Protein AF-A7H3J6-F1 (afdb_monomer)

Secondary structure (DSSP, 8-state):
---SS-----HHHHHHHHHS-HHHHHHHHHHHHHHHTTPPPPGGG------GGGS-------

Nearest PDB structures (foldseek):
  4mmg-assembly2_B  TM=6.108E-01  e=2.021E+00  Escherichia coli K-12
  4ml0-assembly1_D  TM=6.211E-01  e=5.908E+00 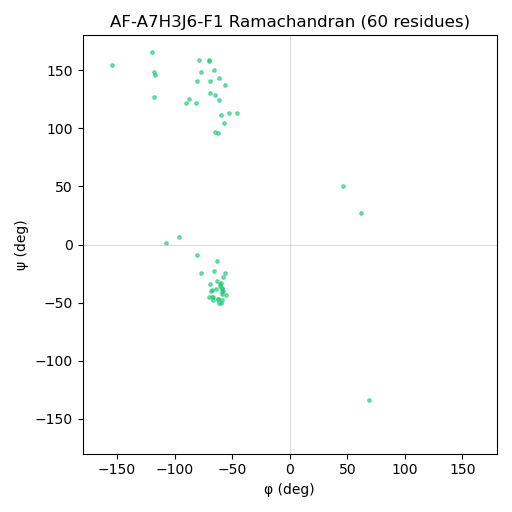 Escherichia coli B str. REL606

InterPro domains:
  IPR004386 Toxin-antitoxin system, YafQ-like toxin [PF15738] (5-56)
  IPR004386 Toxin-antitoxin system, YafQ-like toxin [PTHR40588] (4-55)
  IPR007712 Toxin-antitoxin system, RelE/ParE toxin family [TIGR02385] (7-55)
  IPR035093 Toxin-antitoxin system, RelE/ParE toxin domain superfamily [G3DSA:3.30.2310.20] (2-60)
  IPR035093 Toxin-antitoxin system, RelE/ParE toxin domain superfamily [SSF143011] (5-55)

Solvent-accessible surface area (backbone atoms only — not comparable to full-atom values): 4168 Å² total; per-residue (Å²): 136,84,60,81,44,87,89,81,81,53,76,66,54,58,56,53,61,68,74,51,55,73,67,57,53,53,54,50,54,52,51,53,52,37,54,26,57,73,48,86,76,62,75,91,71,61,84,69,87,57,63,75,98,60,32,81,76,74,78,72,85,124

pLDDT: mean 84.0, std 14.66, range [40.66, 94.88]

Foldseek 3Di:
DQFCADDDDDPVRVVVLVVDDPVVVVVVVVVVSCVSNVHDDDCVVVDDADDDPRGPPPPPDD

Radius of gyration: 14.02 Å; Cα contacts (8 Å, |Δi|>4): 27; chains: 1; bounding box: 32×28×26 Å

Structure (mmCIF, N/CA/C/O backbone):
data_AF-A7H3J6-F1
#
_entry.id   AF-A7H3J6-F1
#
loop_
_atom_site.group_PDB
_atom_site.id
_atom_site.type_symbol
_atom_site.label_atom_id
_atom_site.label_alt_id
_atom_site.label_comp_id
_atom_site.label_asym_id
_atom_site.label_entity_id
_atom_site.label_seq_id
_atom_site.pdbx_PDB_ins_code
_atom_site.Cartn_x
_atom_site.Cartn_y
_atom_site.Cartn_z
_atom_site.occupancy
_atom_site.B_iso_or_equiv
_atom_site.auth_seq_id
_atom_site.auth_comp_id
_atom_site.auth_asym_id
_atom_site.auth_atom_id
_atom_site.pdbx_PDB_model_num
ATOM 1 N N . MET A 1 1 ? -10.918 -17.215 7.681 1.00 46.47 1 MET A N 1
ATOM 2 C CA . MET A 1 1 ? -11.023 -17.050 6.216 1.00 46.47 1 MET A CA 1
ATOM 3 C C . MET A 1 1 ? -9.612 -16.849 5.695 1.00 46.47 1 MET A C 1
ATOM 5 O O . MET A 1 1 ? -8.914 -15.998 6.233 1.00 46.47 1 MET A O 1
ATOM 9 N N . GLN A 1 2 ? -9.148 -17.726 4.807 1.00 62.12 2 GLN A N 1
ATOM 10 C CA . GLN A 1 2 ? -7.778 -17.701 4.288 1.00 62.12 2 GLN A CA 1
ATOM 11 C C . GLN A 1 2 ? -7.739 -16.779 3.067 1.00 62.12 2 GLN A C 1
ATOM 13 O O . GLN A 1 2 ? -8.530 -16.967 2.148 1.00 62.12 2 GLN A O 1
ATOM 18 N N . ASN A 1 3 ? -6.854 -15.783 3.075 1.00 74.19 3 ASN A N 1
ATOM 19 C CA . ASN A 1 3 ? -6.612 -14.957 1.893 1.00 74.19 3 ASN A CA 1
ATOM 20 C C . ASN A 1 3 ? -5.902 -15.805 0.825 1.00 74.19 3 ASN A C 1
ATOM 22 O O . ASN A 1 3 ? -5.015 -16.591 1.166 1.00 74.19 3 ASN A O 1
ATOM 26 N N . LYS A 1 4 ? -6.263 -15.624 -0.453 1.00 85.75 4 LYS A N 1
ATOM 27 C CA . LYS A 1 4 ? -5.659 -16.345 -1.591 1.00 85.75 4 LYS A CA 1
ATOM 28 C C . LYS A 1 4 ? -4.152 -16.087 -1.709 1.00 85.75 4 LYS A C 1
ATOM 30 O O . LYS A 1 4 ? -3.403 -16.997 -2.054 1.00 85.75 4 LYS A O 1
ATOM 35 N N . TYR A 1 5 ? -3.701 -14.881 -1.361 1.00 88.38 5 TYR A N 1
ATOM 36 C CA . TYR A 1 5 ? -2.285 -14.512 -1.326 1.00 88.38 5 TYR A CA 1
ATOM 37 C C . TYR A 1 5 ? -1.806 -14.132 0.082 1.00 88.38 5 TYR A C 1
ATOM 39 O O . TYR A 1 5 ? -2.518 -13.501 0.869 1.00 88.38 5 TYR A O 1
ATOM 47 N N . SER A 1 6 ? -0.543 -14.460 0.375 1.00 86.44 6 SER A N 1
ATOM 48 C CA . SER A 1 6 ? 0.160 -14.005 1.580 1.00 86.44 6 SER A CA 1
ATOM 49 C C . SER A 1 6 ? 0.702 -12.588 1.382 1.00 86.44 6 SER A C 1
ATOM 51 O O . SER A 1 6 ? 1.489 -12.327 0.471 1.00 86.44 6 SER A O 1
ATOM 53 N N . VAL A 1 7 ? 0.294 -11.658 2.248 1.00 87.50 7 VAL A N 1
ATOM 54 C CA . VAL A 1 7 ? 0.738 -10.258 2.197 1.00 87.50 7 VAL A CA 1
ATOM 55 C C . VAL A 1 7 ? 1.998 -10.084 3.039 1.00 87.50 7 VAL A C 1
ATOM 57 O O . VAL A 1 7 ? 1.983 -10.293 4.253 1.00 87.50 7 VAL A O 1
ATOM 60 N N . THR A 1 8 ? 3.082 -9.624 2.415 1.00 89.81 8 THR A N 1
ATOM 61 C CA . THR A 1 8 ? 4.332 -9.282 3.108 1.00 89.81 8 THR A CA 1
ATOM 62 C C . THR A 1 8 ? 4.664 -7.802 2.942 1.00 89.81 8 THR A C 1
ATOM 64 O O . THR A 1 8 ? 4.338 -7.171 1.938 1.00 89.81 8 THR A O 1
ATOM 67 N N . PHE A 1 9 ? 5.312 -7.218 3.952 1.00 90.56 9 PHE A N 1
ATOM 68 C CA . PHE A 1 9 ? 5.610 -5.785 3.985 1.00 90.56 9 PHE A CA 1
ATOM 69 C C . PHE A 1 9 ? 7.113 -5.522 4.000 1.00 90.56 9 PHE A C 1
ATOM 71 O O . PHE A 1 9 ? 7.829 -5.989 4.892 1.00 90.56 9 PHE A O 1
ATOM 78 N N . SER A 1 10 ? 7.581 -4.685 3.072 1.00 92.19 10 SER A N 1
ATOM 79 C CA . SER A 1 10 ? 8.978 -4.248 3.030 1.00 92.19 10 SER A CA 1
ATOM 80 C C . SER A 1 10 ? 9.324 -3.304 4.191 1.00 92.19 10 SER A C 1
ATOM 82 O O . SER A 1 10 ? 8.464 -2.632 4.771 1.00 92.19 10 SER A O 1
ATOM 84 N N . LYS A 1 11 ? 10.617 -3.202 4.533 1.00 92.56 11 LYS A N 1
ATOM 85 C CA . LYS A 1 11 ? 11.096 -2.274 5.578 1.00 92.56 11 LYS A CA 1
ATOM 86 C C . LYS A 1 11 ? 10.743 -0.816 5.255 1.00 92.56 11 LYS A C 1
ATOM 88 O O . LYS A 1 11 ? 10.399 -0.062 6.163 1.00 92.56 11 LYS A O 1
ATOM 93 N N . ARG A 1 12 ? 10.811 -0.434 3.974 1.00 90.44 12 ARG A N 1
ATOM 94 C CA . ARG A 1 12 ? 10.454 0.909 3.495 1.00 90.44 12 ARG A CA 1
ATOM 95 C C . ARG A 1 12 ? 8.957 1.167 3.663 1.00 90.44 12 ARG A C 1
ATOM 97 O O . ARG A 1 12 ? 8.591 2.136 4.317 1.00 90.44 12 ARG A O 1
ATOM 104 N N . PHE A 1 13 ? 8.120 0.217 3.240 1.00 91.31 13 PHE A N 1
ATOM 105 C CA . PHE A 1 13 ? 6.670 0.297 3.412 1.00 91.31 13 PHE A CA 1
ATOM 106 C C . PHE A 1 13 ? 6.263 0.493 4.877 1.00 91.31 13 PHE A C 1
ATOM 108 O O . PHE A 1 13 ? 5.439 1.348 5.177 1.00 91.31 13 PHE A O 1
ATOM 115 N N . LYS A 1 14 ? 6.875 -0.236 5.822 1.00 92.06 14 LYS A N 1
ATOM 116 C CA . LYS A 1 14 ? 6.576 -0.072 7.258 1.00 92.06 14 LYS A CA 1
ATOM 117 C C . LYS A 1 14 ? 6.874 1.342 7.772 1.00 92.06 14 LYS A C 1
ATOM 119 O O . LYS A 1 14 ? 6.155 1.827 8.643 1.00 92.06 14 LYS A O 1
ATOM 124 N N . LYS A 1 15 ? 7.931 1.994 7.271 1.00 94.44 15 LYS A N 1
ATOM 125 C CA . LYS A 1 15 ? 8.266 3.381 7.635 1.00 94.44 15 LYS A CA 1
ATOM 126 C C . LYS A 1 15 ? 7.242 4.354 7.054 1.00 94.44 15 LYS A C 1
ATOM 128 O O . LYS A 1 15 ? 6.751 5.209 7.784 1.00 94.44 15 LYS A O 1
ATOM 133 N N . ASP A 1 16 ? 6.888 4.181 5.787 1.00 92.12 16 ASP A N 1
ATOM 134 C CA . ASP A 1 16 ? 5.937 5.056 5.097 1.00 92.12 16 ASP A CA 1
ATOM 135 C C . ASP A 1 16 ? 4.522 4.902 5.676 1.00 92.12 16 ASP A C 1
ATOM 137 O O . ASP A 1 16 ? 3.850 5.892 5.956 1.00 92.12 16 ASP A O 1
ATOM 141 N N . PHE A 1 17 ? 4.117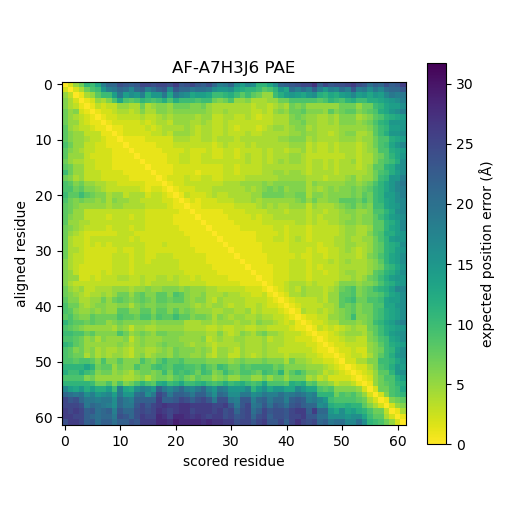 3.675 6.016 1.00 92.50 17 PHE A N 1
ATOM 142 C CA . PHE A 1 17 ? 2.843 3.395 6.676 1.00 92.50 17 PHE A CA 1
ATOM 143 C C . PHE A 1 17 ? 2.702 4.100 8.029 1.00 92.50 17 PHE A C 1
ATOM 145 O O . PHE A 1 17 ? 1.603 4.485 8.416 1.00 92.50 17 PHE A O 1
ATOM 152 N N . LYS A 1 18 ? 3.795 4.296 8.775 1.00 91.81 18 LYS A N 1
ATOM 153 C CA . LYS A 1 18 ? 3.737 5.040 10.042 1.00 91.81 18 LYS A CA 1
ATOM 154 C C . LYS A 1 18 ? 3.457 6.528 9.822 1.00 91.81 18 LYS A C 1
ATOM 156 O O . LYS A 1 18 ? 2.759 7.107 10.649 1.00 91.81 18 LYS A O 1
ATOM 161 N N . LYS A 1 19 ? 3.954 7.103 8.719 1.00 94.25 19 LYS A N 1
ATOM 162 C CA . LYS A 1 19 ? 3.865 8.537 8.394 1.00 94.25 19 LYS A CA 1
ATOM 163 C C . LYS A 1 19 ? 2.493 8.980 7.878 1.00 94.25 19 LYS A C 1
ATOM 165 O O . LYS A 1 19 ? 2.177 10.156 7.991 1.00 94.25 19 LYS A O 1
ATOM 170 N N . ILE A 1 20 ? 1.697 8.075 7.308 1.00 93.81 20 ILE A N 1
ATOM 171 C CA . ILE A 1 20 ? 0.379 8.414 6.746 1.00 93.81 20 ILE A CA 1
ATOM 172 C C . ILE A 1 20 ? -0.715 8.568 7.819 1.00 93.81 20 ILE A C 1
ATOM 174 O O . ILE A 1 20 ? -0.632 7.998 8.918 1.00 93.81 20 ILE A O 1
ATOM 178 N N . ASN A 1 21 ? -1.781 9.289 7.465 1.00 94.88 21 ASN A N 1
ATOM 179 C CA . ASN A 1 21 ? -2.918 9.563 8.342 1.00 94.88 21 ASN A CA 1
ATOM 180 C C . ASN A 1 21 ? -3.777 8.318 8.606 1.00 94.88 21 ASN A C 1
ATOM 182 O O . ASN A 1 21 ? -3.794 7.351 7.843 1.00 94.88 21 ASN A O 1
ATOM 186 N N . ASN A 1 22 ? -4.547 8.343 9.697 1.00 92.44 22 ASN A N 1
ATOM 187 C CA . ASN A 1 22 ? -5.387 7.208 10.098 1.00 92.44 22 ASN A CA 1
ATOM 188 C C . ASN A 1 22 ? -6.485 6.863 9.078 1.00 92.44 22 ASN A C 1
ATOM 190 O O . ASN A 1 22 ? -6.829 5.688 8.941 1.00 92.44 22 ASN A O 1
ATOM 194 N N . ASN A 1 23 ? -7.008 7.847 8.342 1.00 92.69 23 ASN A N 1
ATOM 195 C CA . ASN A 1 23 ? -7.982 7.599 7.276 1.00 92.69 23 ASN A CA 1
ATOM 196 C C . ASN A 1 23 ? -7.345 6.848 6.101 1.00 92.69 23 ASN A C 1
ATOM 198 O O . ASN A 1 23 ? -7.875 5.821 5.674 1.00 92.69 23 ASN A O 1
ATOM 202 N N . ASP A 1 24 ? -6.156 7.265 5.671 1.00 92.38 24 ASP A N 1
ATOM 203 C CA . ASP A 1 24 ? -5.423 6.601 4.591 1.00 92.38 24 ASP A CA 1
ATOM 204 C C . ASP A 1 24 ? -5.023 5.180 4.987 1.00 92.38 24 ASP A C 1
ATOM 206 O O . ASP A 1 24 ? -5.158 4.249 4.197 1.00 92.38 24 ASP A O 1
ATOM 210 N N . LYS A 1 25 ? -4.635 4.967 6.254 1.00 92.94 25 LYS A N 1
ATOM 211 C CA . LYS A 1 25 ? -4.370 3.624 6.796 1.00 92.94 25 LYS A CA 1
ATOM 212 C C . LYS A 1 25 ? -5.588 2.707 6.674 1.00 92.94 25 LYS A C 1
ATOM 214 O O . LYS A 1 25 ? -5.423 1.524 6.378 1.00 92.94 25 LYS A O 1
ATOM 219 N N . LYS A 1 26 ? -6.803 3.220 6.909 1.00 92.81 26 LYS A N 1
ATOM 220 C CA . LYS A 1 26 ? -8.045 2.441 6.756 1.00 92.81 26 LYS A CA 1
ATOM 221 C C . LYS A 1 26 ? -8.294 2.085 5.291 1.00 92.81 26 LYS A C 1
ATOM 223 O O . LYS A 1 26 ? -8.609 0.932 5.005 1.00 92.81 26 LYS A O 1
ATOM 228 N N . ILE A 1 27 ? -8.131 3.045 4.379 1.00 92.19 27 ILE A N 1
ATOM 229 C CA . ILE A 1 27 ? -8.308 2.830 2.934 1.00 92.19 27 ILE A CA 1
ATOM 230 C C . ILE A 1 27 ? -7.296 1.799 2.426 1.00 92.19 27 ILE A C 1
ATOM 232 O O . ILE A 1 27 ? -7.682 0.826 1.782 1.00 92.19 27 ILE A O 1
ATOM 236 N N . LEU A 1 28 ? -6.026 1.949 2.802 1.00 92.44 28 LEU A N 1
ATOM 237 C CA . LEU A 1 28 ? -4.954 1.038 2.419 1.00 92.44 28 LEU A CA 1
ATOM 238 C C . LEU A 1 28 ? -5.236 -0.394 2.876 1.00 92.44 28 LEU A C 1
ATOM 240 O O 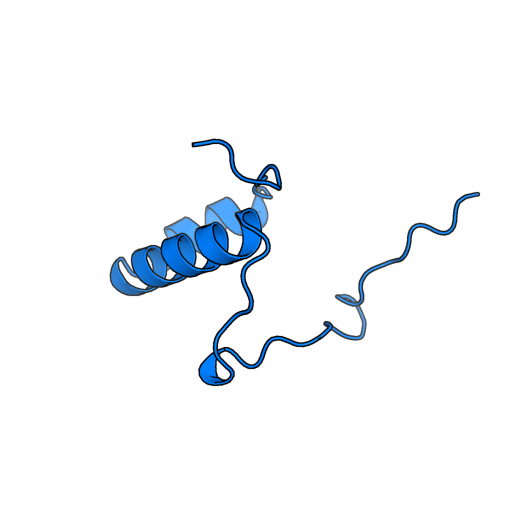. LEU A 1 28 ? -5.142 -1.316 2.076 1.00 92.44 28 LEU A O 1
ATOM 244 N N . LYS A 1 29 ? -5.627 -0.591 4.142 1.00 90.94 29 LYS A N 1
ATOM 245 C CA . LYS A 1 29 ? -5.968 -1.925 4.663 1.00 90.94 29 LYS A CA 1
ATOM 246 C C . LYS A 1 29 ? -7.114 -2.570 3.885 1.00 90.94 29 LYS A C 1
ATOM 248 O O . LYS A 1 29 ? -7.040 -3.761 3.602 1.00 90.94 29 LYS A O 1
ATOM 253 N N . LYS A 1 30 ? -8.146 -1.797 3.523 1.00 91.69 30 LYS A N 1
ATOM 254 C CA . LYS A 1 30 ? -9.257 -2.297 2.700 1.00 91.69 30 LYS A CA 1
ATOM 255 C C . LYS A 1 30 ? -8.761 -2.761 1.335 1.00 91.69 30 LYS A C 1
ATOM 257 O O . LYS A 1 30 ? -9.050 -3.885 0.951 1.00 91.69 30 LYS A O 1
ATOM 262 N N . ILE A 1 31 ? -7.985 -1.929 0.642 1.00 91.62 31 ILE A N 1
ATOM 263 C CA . ILE A 1 31 ? -7.456 -2.247 -0.691 1.00 91.62 31 ILE A CA 1
ATOM 264 C C . ILE A 1 31 ? -6.532 -3.468 -0.644 1.00 91.62 31 ILE A C 1
ATOM 266 O O . ILE A 1 31 ? -6.698 -4.386 -1.436 1.00 91.62 31 ILE A O 1
ATOM 270 N N . VAL A 1 32 ? -5.604 -3.520 0.315 1.00 91.12 32 VAL A N 1
ATOM 271 C CA . VAL A 1 32 ? -4.698 -4.664 0.500 1.00 91.12 32 VAL A CA 1
ATOM 272 C C . VAL A 1 32 ? -5.479 -5.952 0.745 1.00 91.12 32 VAL A C 1
ATOM 274 O O . VAL A 1 32 ? -5.095 -6.995 0.229 1.00 91.12 32 VAL A O 1
ATOM 277 N N . ASN A 1 33 ? -6.584 -5.895 1.492 1.00 90.69 33 ASN A N 1
ATOM 278 C CA . ASN A 1 33 ? -7.424 -7.067 1.706 1.00 90.69 33 ASN A CA 1
ATOM 279 C C . ASN A 1 33 ? -8.143 -7.514 0.424 1.00 90.69 33 ASN A C 1
ATOM 281 O O . ASN A 1 33 ? -8.200 -8.712 0.171 1.00 90.69 33 ASN A O 1
ATOM 285 N N . LYS A 1 34 ? -8.640 -6.579 -0.398 1.00 90.81 34 LYS A N 1
ATOM 286 C CA . LYS A 1 34 ? -9.212 -6.898 -1.720 1.00 90.81 34 LYS A CA 1
ATOM 287 C C . LYS A 1 34 ? -8.174 -7.585 -2.615 1.00 90.81 34 LYS A C 1
ATOM 289 O O . LYS A 1 34 ? -8.404 -8.687 -3.100 1.00 90.81 34 LYS A O 1
ATOM 294 N N . LEU A 1 35 ? -6.980 -6.993 -2.717 1.00 90.25 35 LEU A N 1
ATOM 295 C CA . LEU A 1 35 ? -5.854 -7.549 -3.477 1.00 90.25 35 LEU A CA 1
ATOM 296 C C . LEU A 1 35 ? -5.443 -8.941 -2.979 1.00 90.25 35 LEU A C 1
ATOM 298 O O . LEU A 1 35 ? -5.199 -9.839 -3.775 1.00 90.25 35 LEU A O 1
ATOM 302 N N . ALA A 1 36 ? -5.391 -9.148 -1.660 1.00 90.56 36 ALA A N 1
ATOM 303 C CA . ALA A 1 36 ? -5.032 -10.439 -1.074 1.00 90.56 36 ALA A CA 1
ATOM 304 C C . ALA A 1 36 ? -6.057 -11.547 -1.374 1.00 90.56 36 ALA A C 1
ATOM 306 O O . ALA A 1 36 ? -5.708 -12.726 -1.325 1.00 90.56 36 ALA A O 1
ATOM 307 N N . ASN A 1 37 ? -7.300 -11.171 -1.676 1.00 90.25 37 ASN A N 1
ATOM 308 C CA . ASN 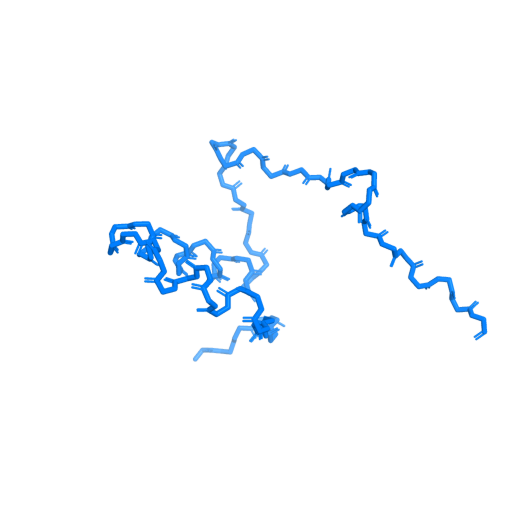A 1 37 ? -8.378 -12.076 -2.062 1.00 90.25 37 ASN A CA 1
ATOM 309 C C . ASN A 1 37 ? -8.553 -12.193 -3.584 1.00 90.25 37 ASN A C 1
ATOM 311 O O . ASN A 1 37 ? -9.476 -12.874 -4.015 1.00 90.25 37 ASN A O 1
ATOM 315 N N . ASP A 1 38 ? -7.656 -11.599 -4.385 1.00 86.94 38 ASP A N 1
ATOM 316 C CA . ASP A 1 38 ? -7.738 -11.589 -5.856 1.00 86.94 38 ASP A CA 1
ATOM 317 C C . ASP A 1 38 ? -8.998 -10.875 -6.383 1.00 86.94 38 ASP A C 1
ATOM 319 O O . ASP A 1 38 ? -9.504 -11.178 -7.461 1.00 86.94 38 ASP A O 1
ATOM 323 N N . GLU A 1 39 ? -9.528 -9.924 -5.606 1.00 87.94 39 GLU A N 1
ATOM 324 C CA . GLU A 1 39 ? -10.683 -9.122 -6.000 1.00 87.94 39 GLU A CA 1
ATOM 325 C C . GLU A 1 39 ? -10.273 -7.977 -6.933 1.00 87.94 39 GLU A C 1
ATOM 327 O O . GLU A 1 39 ? -9.267 -7.294 -6.716 1.00 87.94 39 GLU A O 1
ATOM 332 N N . VAL A 1 40 ? -11.110 -7.711 -7.937 1.00 85.81 40 VAL A N 1
ATOM 333 C CA . VAL A 1 40 ? -10.929 -6.592 -8.868 1.00 85.81 40 VAL A CA 1
ATOM 334 C C . VAL A 1 40 ? -11.159 -5.263 -8.142 1.00 85.81 40 VAL A C 1
ATOM 336 O O . VAL A 1 40 ? -12.163 -5.070 -7.449 1.00 85.81 40 VAL A O 1
ATOM 339 N N . LEU A 1 41 ? -10.222 -4.324 -8.294 1.00 89.31 41 LEU A N 1
ATOM 340 C CA . LEU A 1 41 ? -10.370 -2.976 -7.752 1.00 89.31 41 LEU A CA 1
ATOM 341 C C . LEU A 1 41 ? -11.318 -2.139 -8.611 1.00 89.31 41 LEU A C 1
ATOM 343 O O . LEU A 1 41 ? -11.364 -2.255 -9.829 1.00 89.31 41 LEU A O 1
ATOM 347 N N . GLU A 1 42 ? -12.028 -1.225 -7.956 1.00 88.12 42 GLU A N 1
ATOM 348 C CA . GLU A 1 42 ? -12.840 -0.213 -8.632 1.00 88.12 42 GLU A CA 1
ATOM 349 C C . GLU A 1 42 ? -11.965 0.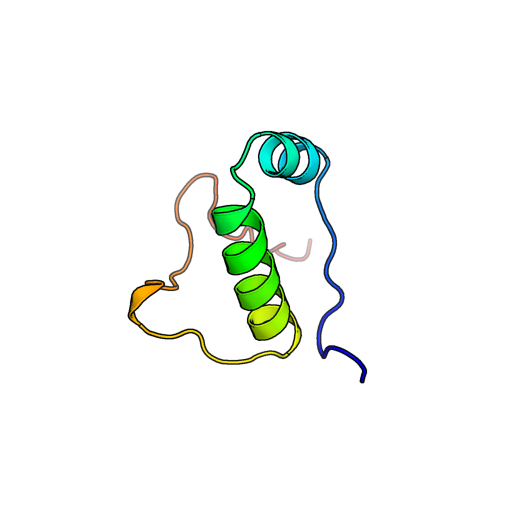690 -9.519 1.00 88.12 42 GLU A C 1
ATOM 351 O O . GLU A 1 42 ? -10.872 1.096 -9.112 1.00 88.12 42 GLU A O 1
ATOM 356 N N . GLU A 1 43 ? -12.486 1.101 -10.678 1.00 87.62 43 GLU A N 1
ATOM 357 C CA . GLU A 1 43 ? -11.766 1.920 -11.671 1.00 87.62 43 GLU A CA 1
ATOM 358 C C . GLU A 1 43 ? -11.215 3.238 -11.101 1.00 87.62 43 GLU A C 1
ATOM 360 O O . GLU A 1 43 ? -10.199 3.752 -11.572 1.00 87.62 43 GLU A O 1
ATOM 365 N N . LYS A 1 44 ? -11.816 3.763 -10.023 1.00 91.19 44 LYS A N 1
ATOM 366 C CA . LYS A 1 44 ? -11.331 4.963 -9.318 1.00 91.19 44 LYS A CA 1
ATOM 367 C C . LYS A 1 44 ? -9.897 4.825 -8.800 1.00 91.19 44 LYS A C 1
ATOM 369 O O . LYS A 1 44 ? -9.208 5.831 -8.645 1.00 91.19 44 LYS A O 1
ATOM 374 N N . TYR A 1 45 ? -9.460 3.598 -8.508 1.00 87.50 45 TYR A N 1
ATOM 375 C CA . TYR A 1 45 ? -8.108 3.314 -8.033 1.00 87.50 45 TYR A CA 1
ATOM 376 C C . TYR A 1 45 ? -7.085 3.257 -9.169 1.00 87.50 45 TYR A C 1
ATOM 378 O O . TYR A 1 45 ? -5.891 3.250 -8.882 1.00 87.50 45 TYR A O 1
ATOM 386 N N . LYS A 1 46 ? -7.547 3.279 -10.432 1.00 88.31 46 LYS A N 1
ATOM 387 C CA . LYS A 1 46 ? -6.727 3.300 -11.649 1.00 88.31 46 LYS A CA 1
ATOM 388 C C . LYS A 1 46 ? -5.608 2.266 -11.583 1.00 88.31 46 LYS A C 1
ATOM 390 O O . LYS A 1 46 ? -4.446 2.620 -11.761 1.00 88.31 46 LYS A O 1
ATOM 395 N N . ASP A 1 47 ? -5.945 1.022 -11.259 1.00 88.50 47 ASP A N 1
ATOM 396 C CA . ASP A 1 47 ? -4.953 -0.046 -11.157 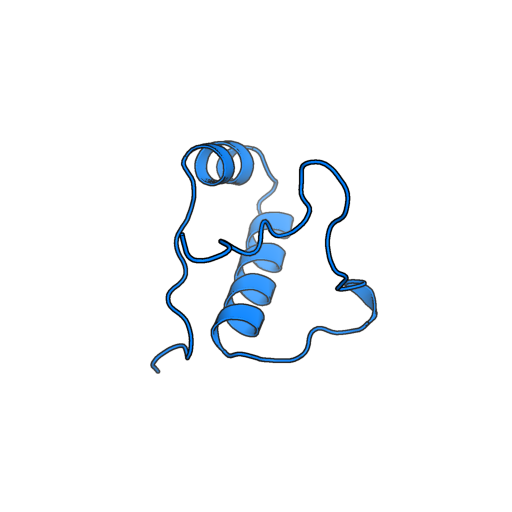1.00 88.50 47 ASP A CA 1
ATOM 397 C C . ASP A 1 47 ? -4.262 -0.252 -12.515 1.00 88.50 47 ASP A C 1
ATOM 399 O O . ASP A 1 47 ? -4.921 -0.383 -13.547 1.00 88.50 47 ASP A O 1
ATOM 403 N N . HIS A 1 48 ? -2.930 -0.171 -12.537 1.00 89.38 48 HIS A N 1
ATOM 404 C CA . HIS A 1 48 ? -2.137 -0.285 -13.759 1.00 89.38 48 HIS A CA 1
ATOM 405 C C . HIS A 1 48 ? -0.721 -0.78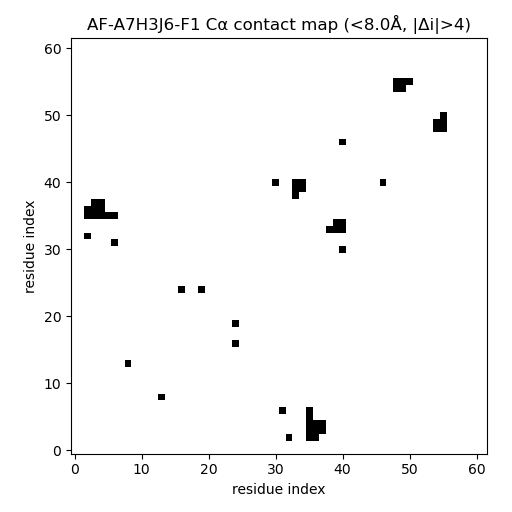1 -13.467 1.00 89.38 48 HIS A C 1
ATOM 407 O O . HIS 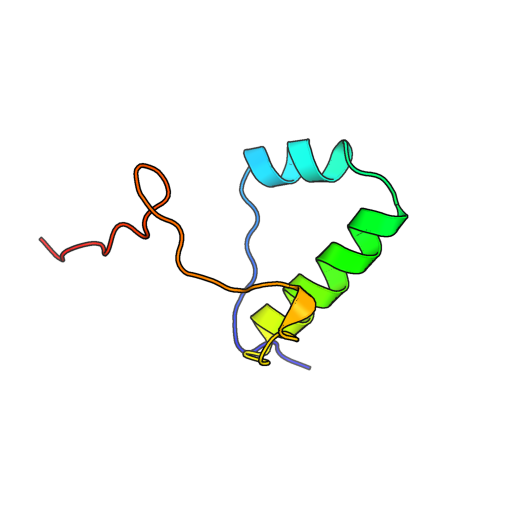A 1 48 ? -0.157 -0.556 -12.395 1.00 89.38 48 HIS A O 1
ATOM 413 N N . ALA A 1 49 ? -0.107 -1.418 -14.465 1.00 88.12 49 ALA A N 1
ATOM 414 C CA . ALA A 1 49 ? 1.273 -1.867 -14.367 1.00 88.12 49 ALA A CA 1
ATOM 415 C C . ALA A 1 49 ? 2.242 -0.677 -14.238 1.00 88.12 49 ALA A C 1
ATOM 417 O O . ALA A 1 49 ? 2.240 0.249 -15.056 1.00 88.12 49 ALA A O 1
ATOM 418 N N . LEU A 1 50 ? 3.109 -0.735 -13.224 1.00 88.12 50 LEU A N 1
ATOM 419 C CA . LEU A 1 50 ? 4.190 0.230 -13.033 1.00 88.12 50 LEU A CA 1
ATOM 420 C C . LEU A 1 50 ? 5.219 0.133 -14.175 1.00 88.12 50 LEU A C 1
ATOM 422 O O . LEU A 1 50 ? 5.439 -0.937 -14.743 1.00 88.12 50 LEU A O 1
ATOM 426 N N . LYS A 1 51 ? 5.874 1.254 -14.501 1.00 87.94 51 LYS A N 1
ATOM 427 C CA . LYS A 1 51 ? 6.870 1.369 -15.585 1.00 87.94 51 LYS A CA 1
ATOM 428 C C . LYS A 1 51 ? 8.249 1.802 -15.052 1.00 87.94 51 LYS A C 1
ATOM 430 O O . LYS A 1 51 ? 8.375 2.274 -13.922 1.00 87.94 51 LYS A O 1
ATOM 435 N N . GLY A 1 52 ? 9.291 1.664 -15.878 1.00 87.19 52 GLY A N 1
ATO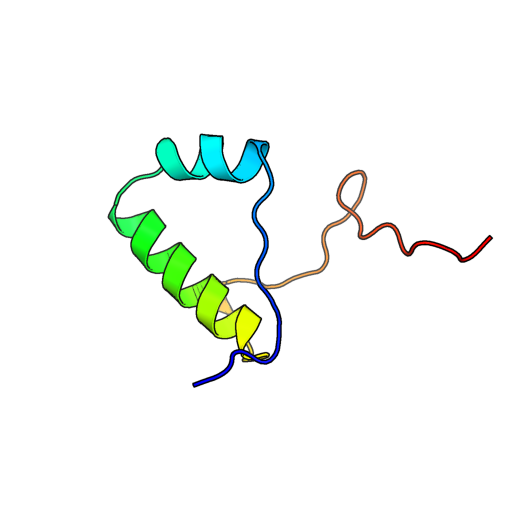M 436 C CA . GLY A 1 52 ? 10.657 2.128 -15.581 1.00 87.19 52 GLY A CA 1
ATOM 437 C C . GLY A 1 52 ? 11.342 1.342 -14.458 1.00 87.19 52 GLY A C 1
ATOM 438 O O . GLY A 1 52 ? 11.262 0.119 -14.419 1.00 87.19 52 GLY A O 1
ATOM 439 N N . ASN A 1 53 ? 11.980 2.040 -13.512 1.00 87.06 53 ASN A N 1
ATOM 440 C CA . ASN A 1 53 ? 12.674 1.423 -12.364 1.00 87.06 53 ASN A CA 1
ATOM 441 C C . ASN A 1 53 ? 11.747 0.641 -11.417 1.00 87.06 53 ASN A C 1
ATOM 443 O O . ASN A 1 53 ? 12.224 -0.104 -10.565 1.00 87.06 53 ASN A O 1
ATOM 447 N N . TYR A 1 54 ? 10.435 0.831 -11.555 1.00 83.62 54 TYR A N 1
ATOM 448 C CA . TYR A 1 54 ? 9.401 0.131 -10.800 1.00 83.62 54 TYR A CA 1
ATOM 449 C C . TYR A 1 54 ? 8.649 -0.895 -11.649 1.00 83.62 54 TYR A C 1
ATOM 451 O O . TYR A 1 54 ? 7.722 -1.526 -11.145 1.00 83.62 54 TYR A O 1
ATOM 459 N N . ALA A 1 55 ? 9.023 -1.055 -12.927 1.00 83.06 55 ALA A N 1
ATOM 460 C CA . ALA A 1 55 ? 8.491 -2.126 -13.750 1.00 83.06 55 ALA A CA 1
ATOM 461 C C . ALA A 1 55 ? 8.758 -3.457 -13.053 1.00 83.06 55 ALA A C 1
ATOM 463 O O . ALA A 1 55 ? 9.842 -3.672 -12.499 1.00 83.06 55 ALA A O 1
ATOM 464 N N . GLN A 1 56 ? 7.756 -4.335 -13.066 1.00 65.88 56 GLN A N 1
ATOM 465 C CA . GLN A 1 56 ? 7.892 -5.677 -12.525 1.00 65.88 56 GLN A CA 1
ATOM 466 C C . GLN A 1 56 ? 9.055 -6.344 -13.262 1.00 65.88 56 GLN A C 1
ATOM 468 O O . GLN A 1 56 ? 8.934 -6.683 -14.438 1.00 65.88 56 GLN A O 1
ATOM 473 N N . LYS A 1 57 ? 10.215 -6.464 -12.603 1.00 55.00 57 LYS A N 1
ATOM 474 C CA . LYS A 1 57 ? 11.311 -7.284 -13.111 1.00 55.00 57 LYS A CA 1
ATOM 475 C C . LYS A 1 57 ? 10.780 -8.705 -13.095 1.00 55.00 57 LYS A C 1
ATOM 477 O O . LYS A 1 57 ? 10.790 -9.354 -12.052 1.00 55.00 57 LYS A O 1
ATOM 482 N N . THR A 1 58 ? 10.291 -9.172 -14.237 1.00 48.47 58 THR A N 1
ATOM 483 C CA . THR A 1 58 ? 10.145 -10.596 -14.489 1.00 48.47 58 THR A CA 1
ATOM 484 C C . THR A 1 58 ? 11.518 -11.176 -14.203 1.00 48.47 58 THR A C 1
ATOM 486 O O . THR A 1 58 ? 12.495 -10.817 -14.865 1.00 48.47 58 THR A O 1
ATOM 489 N N . ILE A 1 59 ? 11.628 -11.982 -13.151 1.00 48.72 59 ILE A N 1
ATOM 490 C CA . ILE A 1 59 ? 12.816 -12.793 -12.938 1.00 48.72 59 ILE A CA 1
ATOM 491 C C . ILE A 1 59 ? 12.833 -13.717 -14.154 1.00 48.72 59 ILE A C 1
ATOM 493 O O . ILE A 1 59 ? 12.086 -14.689 -14.209 1.00 48.72 59 ILE A O 1
ATOM 497 N N . LYS A 1 60 ? 13.593 -13.355 -15.193 1.00 40.66 60 LYS A N 1
ATOM 498 C CA . LYS A 1 60 ? 14.004 -14.323 -16.203 1.00 40.66 60 LYS A CA 1
ATOM 499 C C . LYS A 1 60 ? 14.796 -15.357 -15.415 1.00 40.66 60 LYS A C 1
ATOM 501 O O . LYS A 1 60 ? 15.843 -15.009 -14.874 1.00 40.66 60 LYS A O 1
ATOM 506 N N . SER A 1 61 ? 14.245 -16.563 -15.290 1.00 42.16 61 SER A N 1
ATOM 507 C CA . SER A 1 61 ? 14.998 -17.746 -14.888 1.00 42.16 61 SER A CA 1
ATOM 508 C C . SER A 1 61 ? 16.293 -17.769 -15.693 1.00 42.16 61 SER A C 1
ATOM 510 O O . SER A 1 61 ? 16.254 -17.854 -16.922 1.00 42.16 61 SER A O 1
ATOM 512 N N . ILE A 1 62 ? 17.403 -17.589 -14.985 1.00 42.06 62 ILE A N 1
ATOM 513 C CA . ILE A 1 62 ? 18.734 -18.023 -15.397 1.00 42.06 62 ILE A CA 1
ATOM 514 C C . ILE A 1 62 ? 18.961 -19.337 -14.663 1.00 42.06 62 ILE A C 1
ATOM 516 O O . ILE A 1 62 ? 18.601 -19.376 -13.461 1.00 42.06 62 ILE A O 1
#

Sequence (62 aa):
MQNKYSVTFSKRFKKDFKKINNNDKKILKKIVNKLANDEVLEEKYKDHALKGNYAQKTIKSI

Organism: Campylobacter jejuni subsp. doylei (strain ATCC BAA-1458 / RM4099 / 269.97) (NCBI:txid360109)

Mean predicted aligned error: 6.96 Å